Protein AF-K1SB58-F1 (afdb_monomer_lite)

Sequence (139 aa):
MKKYRQAWDILLKTCYKDDGYEENEVGSTLAARPQLMPKRTGPCCISKVYYNTKEFEKAVDLFISVADEFEDSRGYQYDLCDMVRQCFSNRFYDNQKQFSKYFKLLQRKKCERIAKT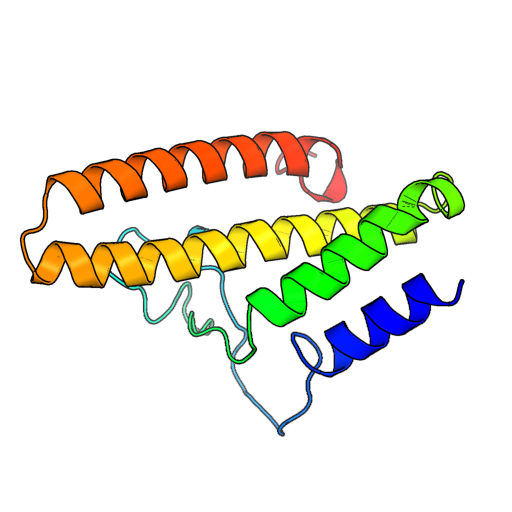QLELLLDMDSFISCRSEMTLAK

Foldseek 3Di:
DVLLVVLVVLCCQFVVPDPDDDQAAADQPVQADDDLADQARDPRHGPDGPGDLVSLVSSLVSLVVCCVVCVVPPVSVVVSLVSVLVNLSSLLNVLSNVLSVCVVVVVVVSNVVSVVVNVVSVVVSVVSQVVDPVSDPPD

Secondary structure (DSSP, 8-state):
-HHHHHHHHHHTTTTT---S--SSEE--GGGSPS-SS-SEEETTEE----S-HHHHHHHHHHHHTTGGGGTT-HHHHHHHHHHHHHHHHHHHHHHHHHHHHHHHTT-HHHHHHHHHHHHHHHHHHHHHHTT-GGG-S--

Structure (mmCIF, N/CA/C/O backbone):
data_AF-K1SB58-F1
#
_entry.id   AF-K1SB58-F1
#
loop_
_atom_site.group_PDB
_atom_site.id
_atom_site.type_symbol
_atom_site.label_atom_id
_atom_site.label_alt_id
_atom_site.label_comp_id
_atom_site.label_asym_id
_atom_site.label_entity_id
_atom_site.label_seq_id
_atom_site.pdbx_PDB_ins_code
_atom_site.Cartn_x
_atom_site.Cartn_y
_atom_site.Cartn_z
_atom_site.occupancy
_atom_site.B_iso_or_equiv
_atom_site.auth_seq_id
_atom_site.auth_comp_id
_atom_site.auth_asym_id
_atom_site.auth_atom_id
_atom_site.pdbx_PDB_model_num
ATOM 1 N N . MET A 1 1 ? -15.714 13.079 14.746 1.00 65.88 1 MET A N 1
ATOM 2 C CA . MET A 1 1 ? -16.912 12.523 14.017 1.00 65.88 1 MET A CA 1
ATOM 3 C C . MET A 1 1 ? -17.075 12.857 12.510 1.00 65.88 1 MET A C 1
ATOM 5 O O . MET A 1 1 ? -17.157 11.916 11.727 1.00 65.88 1 MET A O 1
ATOM 9 N N . LYS A 1 2 ? -17.182 14.121 12.037 1.00 88.56 2 LYS A N 1
ATOM 10 C CA . LYS A 1 2 ? -17.471 14.421 10.598 1.00 88.56 2 LYS A CA 1
ATOM 11 C C . LYS A 1 2 ? -16.410 13.865 9.629 1.00 88.56 2 LYS A C 1
ATOM 13 O O . LYS A 1 2 ? -16.770 13.283 8.612 1.00 88.56 2 LYS A O 1
ATOM 18 N N . LYS A 1 3 ? -15.125 13.993 9.979 1.00 92.75 3 LYS A N 1
ATOM 19 C CA . LYS A 1 3 ? -13.990 13.486 9.185 1.00 92.75 3 LYS A CA 1
ATOM 20 C C . LYS A 1 3 ? -13.967 11.959 9.076 1.00 92.75 3 LYS A C 1
ATOM 22 O O . LYS A 1 3 ? -13.723 11.437 7.998 1.00 92.75 3 LYS A O 1
ATOM 27 N N . TYR A 1 4 ? -14.293 11.262 10.166 1.00 92.31 4 TYR A N 1
ATOM 28 C CA . TYR A 1 4 ? -14.388 9.801 10.188 1.00 92.31 4 TYR A CA 1
ATOM 29 C C . TYR A 1 4 ? -15.400 9.286 9.153 1.00 92.31 4 TYR A C 1
ATOM 31 O O . TYR A 1 4 ? -15.072 8.439 8.330 1.00 92.31 4 TYR A O 1
ATOM 39 N N . ARG A 1 5 ? -16.608 9.871 9.115 1.00 95.12 5 ARG A N 1
ATOM 40 C CA . ARG A 1 5 ? -17.615 9.530 8.092 1.00 95.12 5 ARG A CA 1
ATOM 41 C C . ARG A 1 5 ? -17.143 9.858 6.676 1.00 95.12 5 ARG A C 1
ATOM 43 O O . ARG A 1 5 ? -17.308 9.037 5.786 1.00 95.12 5 ARG A O 1
ATOM 50 N N . GLN A 1 6 ? -16.500 11.011 6.483 1.00 96.88 6 GLN A N 1
ATOM 51 C CA . GLN A 1 6 ? -15.942 11.389 5.180 1.00 96.88 6 GLN A CA 1
ATOM 52 C C . GLN A 1 6 ? -14.880 10.400 4.684 1.00 96.88 6 GLN A C 1
ATOM 54 O O . GLN A 1 6 ? -14.820 10.129 3.488 1.00 96.88 6 GLN A O 1
ATOM 59 N N . ALA A 1 7 ? -14.054 9.854 5.578 1.00 96.88 7 ALA A N 1
ATOM 60 C CA . ALA A 1 7 ? -13.090 8.827 5.210 1.00 96.88 7 ALA A CA 1
ATOM 61 C C . ALA A 1 7 ? -13.796 7.560 4.710 1.00 96.88 7 ALA A C 1
ATOM 63 O O . ALA A 1 7 ? -13.475 7.069 3.630 1.00 96.88 7 ALA A O 1
ATOM 64 N N . TRP A 1 8 ? -14.818 7.090 5.431 1.00 96.25 8 TRP A N 1
ATOM 65 C CA . TRP A 1 8 ? -15.643 5.958 5.001 1.00 96.25 8 TRP A CA 1
ATOM 66 C C . TRP A 1 8 ? -16.359 6.208 3.669 1.00 96.25 8 TRP A C 1
ATOM 68 O O . TRP A 1 8 ? -16.372 5.322 2.817 1.00 96.25 8 TRP A O 1
ATOM 78 N N . ASP A 1 9 ? -16.863 7.421 3.428 1.00 97.00 9 ASP A N 1
ATOM 79 C CA . ASP A 1 9 ? -17.464 7.792 2.139 1.00 97.00 9 ASP A CA 1
ATOM 80 C C . ASP A 1 9 ? -16.466 7.672 0.974 1.00 97.00 9 ASP A C 1
ATOM 82 O O . ASP A 1 9 ? -16.851 7.355 -0.154 1.00 97.00 9 ASP A O 1
ATOM 86 N N . ILE A 1 10 ? -15.178 7.934 1.222 1.00 97.69 10 ILE A N 1
ATOM 87 C CA . ILE A 1 10 ? -14.114 7.748 0.229 1.00 97.69 10 ILE A CA 1
ATOM 88 C C . ILE A 1 10 ? -13.782 6.260 0.058 1.00 97.69 10 ILE A C 1
ATOM 90 O O . ILE A 1 10 ? -13.598 5.805 -1.074 1.00 97.69 10 ILE A O 1
ATOM 94 N N . LEU A 1 11 ? -13.746 5.478 1.141 1.00 96.69 11 LEU A N 1
ATOM 95 C CA . LEU A 1 11 ? -13.529 4.027 1.070 1.00 96.69 11 LEU A CA 1
ATOM 96 C C . LEU A 1 11 ? -14.611 3.334 0.230 1.00 96.69 11 LEU A C 1
ATOM 98 O O . LEU A 1 11 ? -14.284 2.552 -0.663 1.00 96.69 11 LEU A O 1
ATOM 102 N N . LEU A 1 12 ? -15.877 3.720 0.420 1.00 96.06 12 LEU A N 1
ATOM 103 C CA . LEU A 1 12 ? -17.026 3.251 -0.369 1.00 96.06 12 LEU A CA 1
ATOM 104 C C . LEU A 1 12 ? -16.936 3.601 -1.861 1.00 96.06 12 LEU A C 1
ATOM 106 O O . LEU A 1 12 ? -17.558 2.951 -2.692 1.00 96.06 12 LEU A O 1
ATOM 110 N N . LYS A 1 13 ? -16.153 4.618 -2.229 1.00 95.44 13 LYS A N 1
ATOM 111 C CA . LYS A 1 13 ? -15.892 4.988 -3.631 1.00 95.44 13 LYS A CA 1
ATOM 112 C C . LYS A 1 13 ? -14.600 4.383 -4.180 1.00 95.44 13 LYS A C 1
ATOM 114 O O . LYS A 1 13 ? -14.322 4.532 -5.371 1.00 95.44 13 LYS A O 1
ATOM 119 N N . THR A 1 14 ? -13.793 3.748 -3.330 1.00 96.19 14 THR A N 1
ATOM 120 C CA . THR A 1 14 ? -12.474 3.208 -3.673 1.00 96.19 14 THR A CA 1
ATOM 121 C C . THR A 1 14 ? -12.418 1.696 -3.463 1.00 96.19 14 THR A C 1
ATOM 123 O O . THR A 1 14 ? -12.907 0.968 -4.318 1.00 96.19 14 THR A O 1
ATOM 126 N N . CYS A 1 15 ? -11.824 1.209 -2.372 1.00 93.88 15 CYS A N 1
ATOM 127 C CA . CYS A 1 15 ? -11.618 -0.223 -2.126 1.00 93.88 15 CYS A CA 1
ATOM 128 C C . CYS A 1 15 ? -12.902 -0.996 -1.793 1.00 93.88 15 CYS A C 1
ATOM 130 O O . CYS A 1 15 ? -12.898 -2.218 -1.854 1.00 93.88 15 CYS A O 1
ATOM 132 N N . TYR A 1 16 ? -13.984 -0.299 -1.441 1.00 94.25 16 TYR A N 1
ATOM 133 C CA . TYR A 1 16 ? -15.312 -0.886 -1.244 1.00 94.25 16 TYR A CA 1
ATOM 134 C C . TYR A 1 16 ? -16.306 -0.453 -2.324 1.00 94.25 16 TYR A C 1
ATOM 136 O O . TYR A 1 16 ? -17.516 -0.538 -2.124 1.00 94.25 16 TYR A O 1
ATOM 144 N N . LYS A 1 17 ? -15.810 0.049 -3.461 1.00 92.50 17 LYS A N 1
ATOM 145 C CA . LYS A 1 17 ? -16.668 0.404 -4.589 1.00 92.50 17 LYS A CA 1
ATOM 146 C C . LYS A 1 17 ? -17.298 -0.862 -5.166 1.00 92.50 17 LYS A C 1
ATOM 148 O O . LYS A 1 17 ? -16.577 -1.795 -5.497 1.00 92.50 17 LYS A O 1
ATOM 153 N N . ASP A 1 18 ? -18.610 -0.836 -5.347 1.00 87.00 18 ASP A N 1
ATOM 154 C CA . ASP A 1 18 ? -19.360 -1.874 -6.050 1.00 87.00 18 ASP A CA 1
ATOM 155 C C . ASP A 1 18 ? -19.582 -1.452 -7.513 1.00 87.00 18 ASP A C 1
ATOM 157 O O . ASP A 1 18 ? -20.247 -0.450 -7.791 1.00 87.00 18 ASP A O 1
ATOM 161 N N . ASP A 1 19 ? -18.965 -2.171 -8.450 1.00 83.56 19 ASP A N 1
ATOM 162 C CA . ASP A 1 19 ? -19.213 -2.082 -9.895 1.00 83.56 19 ASP A CA 1
ATOM 163 C C . ASP A 1 19 ? -19.697 -3.407 -10.503 1.00 83.56 19 ASP A C 1
ATOM 165 O O . ASP A 1 19 ? -19.657 -3.585 -11.724 1.00 83.56 19 ASP A O 1
ATOM 169 N N . GLY A 1 20 ? -20.229 -4.299 -9.664 1.00 83.62 20 GLY A N 1
ATOM 170 C CA . GLY A 1 20 ? -20.708 -5.617 -10.050 1.00 83.62 20 GLY A CA 1
ATOM 171 C C . GLY A 1 20 ? -19.845 -6.749 -9.501 1.00 83.62 20 GLY A C 1
ATOM 172 O O . GLY A 1 20 ? -19.005 -6.579 -8.622 1.00 83.62 20 GLY A O 1
ATOM 173 N N . TYR A 1 21 ? -20.099 -7.953 -10.009 1.00 76.44 21 TYR A N 1
ATOM 174 C CA . TYR A 1 21 ? -19.398 -9.148 -9.560 1.00 76.44 21 TYR A CA 1
ATOM 175 C C . TYR A 1 21 ? -18.022 -9.272 -10.221 1.00 76.44 21 TYR A C 1
ATOM 177 O O . TYR A 1 21 ? -17.921 -9.339 -11.446 1.00 76.44 21 TYR A O 1
ATOM 185 N N . GLU A 1 22 ? -16.986 -9.400 -9.396 1.00 76.62 22 GLU A N 1
ATOM 186 C CA . GLU A 1 22 ? -15.627 -9.748 -9.804 1.00 76.62 22 GLU A CA 1
ATOM 187 C C . GLU A 1 22 ? -15.208 -11.032 -9.076 1.00 76.62 22 GLU A C 1
ATOM 189 O O . GLU A 1 22 ? -15.230 -11.112 -7.850 1.00 76.62 22 GLU A O 1
ATOM 194 N N . GLU A 1 23 ? -14.835 -12.061 -9.839 1.00 72.19 23 GLU A N 1
ATOM 195 C CA . GLU A 1 23 ? -14.530 -13.400 -9.309 1.00 72.19 23 GLU A CA 1
ATOM 196 C C . GLU A 1 23 ? -13.192 -13.455 -8.546 1.00 72.19 23 GLU A C 1
ATOM 198 O O . GLU A 1 23 ? -12.959 -14.362 -7.749 1.00 72.19 23 GLU A O 1
ATOM 203 N N . ASN A 1 24 ? -12.288 -12.501 -8.795 1.00 76.69 24 ASN A N 1
ATOM 204 C CA . ASN A 1 24 ? -10.914 -12.540 -8.297 1.00 76.69 24 ASN A CA 1
ATOM 205 C C . ASN A 1 24 ? -10.624 -11.406 -7.313 1.00 76.69 24 ASN A C 1
ATOM 207 O O . ASN A 1 24 ? -10.918 -10.240 -7.577 1.00 76.69 24 ASN A O 1
ATOM 211 N N . GLU A 1 25 ? -9.917 -11.734 -6.235 1.00 81.31 25 GLU A N 1
ATOM 212 C CA . GLU A 1 25 ? -9.384 -10.740 -5.307 1.00 81.31 25 GLU A CA 1
ATOM 213 C C . GLU A 1 25 ? -8.238 -9.933 -5.932 1.00 81.31 25 GLU A C 1
ATOM 215 O O . GLU A 1 25 ? -7.483 -10.417 -6.792 1.00 81.31 25 GLU A O 1
ATOM 220 N N . VAL A 1 26 ? -8.055 -8.700 -5.448 1.00 89.31 26 VAL A N 1
ATOM 221 C CA . VAL A 1 26 ? -6.897 -7.883 -5.815 1.00 89.31 26 VAL A CA 1
ATOM 222 C C . VAL A 1 26 ? -5.732 -8.176 -4.885 1.00 89.31 26 VAL A C 1
ATOM 224 O O . VAL A 1 26 ? -5.705 -7.760 -3.730 1.00 89.31 26 VAL A O 1
ATOM 227 N N . GLY A 1 27 ? -4.727 -8.862 -5.415 1.00 89.62 27 GLY A N 1
ATOM 228 C CA . GLY A 1 27 ? -3.506 -9.166 -4.689 1.00 89.62 27 GLY A CA 1
ATOM 229 C C . GLY A 1 27 ? -2.481 -8.033 -4.730 1.00 89.62 27 GLY A C 1
ATOM 230 O O . GLY A 1 27 ? -2.331 -7.326 -5.730 1.00 89.62 27 GLY A O 1
ATOM 231 N N . SER A 1 28 ? -1.700 -7.900 -3.655 1.00 93.75 28 SER A N 1
ATOM 232 C CA . SER A 1 28 ? -0.608 -6.926 -3.589 1.00 93.75 28 SER A CA 1
ATOM 233 C C . SER A 1 28 ? 0.594 -7.359 -4.424 1.00 93.75 28 SER A C 1
ATOM 235 O O . SER A 1 28 ? 1.142 -8.447 -4.239 1.00 93.75 28 SER A O 1
ATOM 237 N N . THR A 1 29 ? 1.081 -6.478 -5.299 1.00 94.75 29 THR A N 1
ATOM 238 C CA . THR A 1 29 ? 2.305 -6.733 -6.076 1.00 94.75 29 THR A CA 1
ATOM 239 C C . THR A 1 29 ? 3.551 -6.887 -5.218 1.00 94.75 29 THR A C 1
ATOM 241 O O . THR A 1 29 ? 4.525 -7.465 -5.687 1.00 94.75 29 THR A O 1
ATOM 244 N N . LEU A 1 30 ? 3.501 -6.402 -3.976 1.00 93.56 30 LEU A N 1
ATOM 245 C CA . LEU A 1 30 ? 4.533 -6.607 -2.966 1.00 93.56 30 LEU A CA 1
ATOM 246 C C . LEU A 1 30 ? 4.720 -8.097 -2.643 1.00 93.56 30 LEU A C 1
ATOM 248 O O . LEU A 1 30 ? 5.845 -8.547 -2.470 1.00 93.56 30 LEU A O 1
ATOM 252 N N . ALA A 1 31 ? 3.631 -8.872 -2.625 1.00 92.88 31 ALA A N 1
ATOM 253 C CA . ALA A 1 31 ? 3.640 -10.308 -2.336 1.00 92.88 31 ALA A CA 1
ATOM 254 C C . ALA A 1 31 ? 3.850 -11.187 -3.587 1.00 92.88 31 ALA A C 1
ATOM 256 O O . ALA A 1 31 ? 3.817 -12.415 -3.507 1.00 92.88 31 ALA A O 1
ATOM 257 N N . ALA A 1 32 ? 4.032 -10.585 -4.765 1.00 93.88 32 ALA A N 1
ATOM 258 C CA . ALA A 1 32 ? 4.261 -11.328 -5.998 1.00 93.88 32 ALA A CA 1
ATOM 259 C C . ALA A 1 32 ? 5.727 -11.761 -6.130 1.00 93.88 32 ALA A C 1
ATOM 261 O O . ALA A 1 32 ? 6.639 -11.100 -5.635 1.00 93.88 32 ALA A O 1
ATOM 262 N N . ARG A 1 33 ? 5.986 -12.817 -6.915 1.00 92.62 33 ARG A N 1
ATOM 263 C CA . ARG A 1 33 ? 7.358 -13.090 -7.371 1.00 92.62 33 ARG A CA 1
ATOM 264 C C . ARG A 1 33 ? 7.903 -11.875 -8.146 1.00 92.62 33 ARG A C 1
ATOM 266 O O . ARG A 1 33 ? 7.182 -11.386 -9.030 1.00 92.62 33 ARG A O 1
ATOM 273 N N . PRO A 1 34 ? 9.147 -11.423 -7.876 1.00 92.12 34 PRO A N 1
ATOM 274 C CA . PRO A 1 34 ? 9.722 -10.247 -8.520 1.00 92.12 34 PRO A CA 1
ATOM 275 C C . PRO A 1 34 ? 9.694 -10.330 -10.047 1.00 92.12 34 PRO A C 1
ATOM 277 O O . PRO A 1 34 ? 10.184 -11.282 -10.651 1.00 92.12 34 PRO A O 1
ATOM 280 N N . GLN A 1 35 ? 9.108 -9.314 -10.671 1.00 93.19 35 GLN A N 1
ATOM 281 C CA . GLN A 1 35 ? 9.001 -9.155 -12.120 1.00 93.19 35 GLN A CA 1
ATOM 282 C C . GLN A 1 35 ? 8.676 -7.693 -12.441 1.00 93.19 35 GLN A C 1
ATOM 284 O O . GLN A 1 35 ? 8.161 -6.979 -11.584 1.00 93.19 35 GLN A O 1
ATOM 289 N N . LEU A 1 36 ? 8.928 -7.233 -13.673 1.00 93.19 36 LEU A N 1
ATOM 290 C CA . LEU A 1 36 ? 8.743 -5.816 -14.029 1.00 93.19 36 LEU A CA 1
ATOM 291 C C . LEU A 1 36 ? 7.337 -5.294 -13.717 1.00 93.19 36 LEU A C 1
ATOM 293 O O . LEU A 1 36 ? 7.217 -4.188 -13.207 1.00 93.19 36 LEU A O 1
ATOM 297 N N . MET A 1 37 ? 6.292 -6.064 -14.018 1.00 95.12 37 MET A N 1
ATOM 298 C CA . MET A 1 37 ? 4.928 -5.760 -13.591 1.00 95.12 37 MET A CA 1
ATOM 299 C C . MET A 1 37 ? 4.116 -7.061 -13.499 1.00 95.12 37 MET A C 1
ATOM 301 O O . MET A 1 37 ? 3.732 -7.596 -14.542 1.00 95.12 37 MET A O 1
ATOM 305 N N . PRO A 1 38 ? 3.865 -7.599 -12.293 1.00 93.00 38 PRO A N 1
ATOM 306 C CA . PRO A 1 38 ? 3.068 -8.811 -12.133 1.00 93.00 38 PRO A CA 1
ATOM 307 C C . PRO A 1 38 ? 1.643 -8.583 -12.616 1.00 93.00 38 PRO A C 1
ATOM 309 O O . PRO A 1 38 ? 1.056 -7.547 -12.316 1.00 93.00 38 PRO A O 1
ATOM 312 N N . LYS A 1 39 ? 1.081 -9.554 -13.344 1.00 91.81 39 LYS A N 1
ATOM 313 C CA . LYS A 1 39 ? -0.358 -9.602 -13.677 1.00 91.81 39 LYS A CA 1
ATOM 314 C C . LYS A 1 39 ? -1.184 -10.306 -12.599 1.00 91.81 39 LYS A C 1
ATOM 316 O O . LYS A 1 39 ? -2.370 -10.031 -12.450 1.00 91.81 39 LYS A O 1
ATOM 321 N N . ARG A 1 40 ? -0.552 -11.238 -11.886 1.00 91.44 40 ARG A N 1
ATOM 322 C CA . ARG A 1 40 ? -1.139 -12.023 -10.803 1.00 91.44 40 ARG A CA 1
ATOM 323 C C . ARG A 1 40 ? -0.142 -12.149 -9.663 1.00 91.44 40 ARG A C 1
ATOM 325 O O . ARG A 1 40 ? 1.067 -12.148 -9.906 1.00 91.44 40 ARG A O 1
ATOM 332 N N . THR A 1 41 ? -0.656 -12.264 -8.448 1.00 90.75 41 THR A N 1
ATOM 333 C CA . THR A 1 41 ? 0.142 -12.461 -7.224 1.00 90.75 41 THR A CA 1
ATOM 334 C C . THR A 1 41 ? -0.030 -13.874 -6.657 1.00 90.75 41 THR A C 1
ATOM 336 O O . THR A 1 41 ? 0.819 -14.342 -5.911 1.00 90.75 41 THR A O 1
ATOM 339 N N . GLY A 1 42 ? -1.084 -14.574 -7.084 1.00 87.31 42 GLY A N 1
ATOM 340 C CA . GLY A 1 42 ? -1.394 -15.973 -6.796 1.00 87.31 42 GLY A CA 1
ATOM 341 C C . GLY A 1 42 ? -2.318 -16.548 -7.882 1.00 87.31 42 GLY A C 1
ATOM 342 O O . GLY A 1 42 ? -2.641 -15.831 -8.836 1.00 87.31 42 GLY A O 1
ATOM 343 N N . PRO A 1 43 ? -2.752 -17.818 -7.777 1.00 84.50 43 PRO A N 1
ATOM 344 C CA . PRO A 1 43 ? -3.584 -18.467 -8.796 1.00 84.50 43 PRO A CA 1
ATOM 345 C C . PRO A 1 43 ? -4.856 -17.680 -9.154 1.00 84.50 43 PRO A C 1
ATOM 347 O O . PRO A 1 43 ? -5.135 -17.503 -10.342 1.00 84.50 43 PRO A O 1
ATOM 350 N N . CYS A 1 44 ? -5.540 -17.128 -8.146 1.00 83.75 44 CYS A N 1
ATOM 351 C CA . CYS A 1 44 ? -6.823 -16.422 -8.275 1.00 83.75 44 CYS A CA 1
ATOM 352 C C . CYS A 1 44 ? -6.750 -14.934 -7.873 1.00 83.75 44 CYS A C 1
ATOM 354 O O . CYS A 1 44 ? -7.771 -14.318 -7.595 1.00 83.75 44 CYS A O 1
ATOM 356 N N . CYS A 1 45 ? -5.547 -14.346 -7.804 1.00 88.31 45 CYS A N 1
ATOM 357 C CA . CYS A 1 45 ? -5.367 -12.966 -7.336 1.00 88.31 45 CYS A CA 1
ATOM 358 C C . CYS A 1 45 ? -4.816 -12.086 -8.460 1.00 88.31 45 CYS A C 1
ATOM 360 O O . CYS A 1 45 ? -3.658 -12.243 -8.874 1.00 88.31 45 CYS A O 1
ATOM 362 N N . ILE A 1 46 ? -5.631 -11.155 -8.952 1.00 92.69 46 ILE A N 1
ATOM 363 C CA . ILE A 1 46 ? -5.243 -10.187 -9.984 1.00 92.69 46 ILE A CA 1
ATOM 364 C C . ILE A 1 46 ? -4.500 -9.032 -9.307 1.00 92.69 46 ILE A C 1
ATOM 366 O O . ILE A 1 46 ? -4.874 -8.581 -8.238 1.00 92.69 46 ILE A O 1
ATOM 370 N N . SER A 1 47 ? -3.428 -8.524 -9.907 1.00 93.00 47 SER A N 1
ATOM 371 C CA . SER A 1 47 ? -2.626 -7.445 -9.298 1.00 93.00 47 SER A CA 1
ATOM 372 C C . SER A 1 47 ? -3.116 -6.027 -9.611 1.00 93.00 47 SER A C 1
ATOM 374 O O . SER A 1 47 ? -2.581 -5.042 -9.100 1.00 93.00 47 SER A O 1
ATOM 376 N N . LYS A 1 48 ? -4.061 -5.891 -10.542 1.00 93.44 48 LYS A N 1
ATOM 377 C CA . LYS A 1 48 ? -4.506 -4.600 -11.062 1.00 93.44 48 LYS A CA 1
ATOM 378 C C . LYS A 1 48 ? -5.438 -3.924 -10.057 1.00 93.44 48 LYS A C 1
ATOM 380 O O . LYS A 1 48 ? -6.611 -4.262 -9.982 1.00 93.44 48 LYS A O 1
ATOM 385 N N . VAL A 1 49 ? -4.932 -2.902 -9.369 1.00 94.12 49 VAL A N 1
ATOM 386 C CA . VAL A 1 49 ? -5.760 -1.997 -8.554 1.00 94.12 49 VAL A CA 1
ATOM 387 C C . VAL A 1 49 ? -6.801 -1.292 -9.438 1.00 94.12 49 VAL A C 1
ATOM 389 O O . VAL A 1 49 ? -6.431 -0.718 -10.471 1.00 94.12 49 VAL A O 1
ATOM 392 N N . TYR A 1 50 ? -8.078 -1.351 -9.040 1.00 93.19 50 TYR A N 1
ATOM 393 C CA . TYR A 1 50 ? -9.243 -0.863 -9.802 1.00 93.19 50 TYR A CA 1
ATOM 394 C C . TYR A 1 50 ? -9.782 0.505 -9.347 1.00 93.19 50 TYR A C 1
ATOM 396 O O . TYR A 1 50 ? -10.687 1.054 -9.972 1.00 93.19 50 TYR A O 1
ATOM 404 N N . TYR A 1 51 ? -9.221 1.080 -8.285 1.00 95.06 51 TYR A N 1
ATOM 405 C CA . TYR A 1 51 ? -9.581 2.401 -7.769 1.00 95.06 51 TYR A CA 1
ATOM 406 C C . TYR A 1 51 ? -8.404 3.382 -7.861 1.00 95.06 51 TYR A C 1
ATOM 408 O O . TYR A 1 51 ? -7.257 3.010 -8.121 1.00 95.06 51 TYR A O 1
ATOM 416 N N . ASN A 1 52 ? -8.684 4.666 -7.638 1.00 95.75 52 ASN A N 1
ATOM 417 C CA . ASN A 1 52 ? -7.654 5.697 -7.570 1.00 95.75 52 ASN A CA 1
ATOM 418 C C . ASN A 1 52 ? -6.907 5.617 -6.226 1.00 95.75 52 ASN A C 1
ATOM 420 O O . ASN A 1 52 ? -7.466 5.944 -5.179 1.00 95.75 52 ASN A O 1
ATOM 424 N N . THR A 1 53 ? -5.633 5.216 -6.259 1.00 96.62 53 THR A N 1
ATOM 425 C CA . THR A 1 53 ? -4.775 5.065 -5.069 1.00 96.62 53 THR A CA 1
ATOM 426 C C . THR A 1 53 ? -4.592 6.373 -4.301 1.00 96.62 53 THR A C 1
ATOM 428 O O . THR A 1 53 ? -4.524 6.354 -3.076 1.00 96.62 53 THR A O 1
ATOM 431 N N . LYS A 1 54 ? -4.582 7.518 -4.995 1.00 96.69 54 LYS A N 1
ATOM 432 C CA . LYS A 1 54 ? -4.493 8.849 -4.377 1.00 96.69 54 LYS A CA 1
ATOM 433 C C . LYS A 1 54 ? -5.782 9.289 -3.711 1.00 96.69 54 LYS A C 1
ATOM 435 O O . LYS A 1 54 ? -5.730 10.043 -2.749 1.00 96.69 54 LYS A O 1
ATOM 440 N N . GLU A 1 55 ? -6.925 8.823 -4.201 1.00 97.50 55 GLU A N 1
ATOM 441 C CA . GLU A 1 55 ? -8.196 9.060 -3.522 1.00 97.50 55 GLU A CA 1
ATOM 442 C C . GLU A 1 55 ? -8.276 8.221 -2.241 1.00 97.50 55 GLU A C 1
ATOM 444 O O . GLU A 1 55 ? -8.624 8.750 -1.194 1.00 97.50 55 GLU A O 1
ATOM 449 N N . PHE A 1 56 ? -7.836 6.958 -2.291 1.00 98.06 56 PHE A N 1
ATOM 450 C CA . PHE A 1 56 ? -7.726 6.104 -1.104 1.00 98.06 56 PHE A CA 1
ATOM 451 C C . PHE A 1 56 ? -6.797 6.707 -0.033 1.00 98.06 56 PHE A C 1
ATOM 453 O O . PHE A 1 56 ? -7.168 6.749 1.135 1.00 98.06 56 PHE A O 1
ATOM 460 N N . GLU A 1 57 ? -5.628 7.239 -0.418 1.00 97.62 57 GLU A N 1
ATOM 461 C CA . GLU A 1 57 ? -4.702 7.897 0.524 1.00 97.62 57 GLU A CA 1
ATOM 462 C C . GLU A 1 57 ? -5.369 9.044 1.308 1.00 97.62 57 GLU A C 1
ATOM 464 O O . GLU A 1 57 ? -5.128 9.170 2.505 1.00 97.62 57 GLU A O 1
ATOM 469 N N . LYS A 1 58 ? -6.287 9.809 0.696 1.00 97.88 58 LYS A N 1
ATOM 470 C CA . LYS A 1 58 ? -7.041 10.859 1.410 1.00 97.88 58 LYS A CA 1
ATOM 471 C C . LYS A 1 58 ? -7.939 10.295 2.511 1.00 97.88 58 LYS A C 1
ATOM 473 O O . LYS A 1 58 ? -8.124 10.950 3.535 1.00 97.88 58 LYS A O 1
ATOM 478 N N . ALA A 1 59 ? -8.520 9.110 2.308 1.00 97.75 59 ALA A N 1
ATOM 479 C CA . ALA A 1 59 ? -9.301 8.445 3.350 1.00 97.75 59 ALA A CA 1
ATOM 480 C C . ALA A 1 59 ? -8.413 8.083 4.542 1.00 97.75 59 ALA A C 1
ATOM 482 O O . ALA A 1 59 ? -8.808 8.299 5.684 1.00 97.75 59 ALA A O 1
ATOM 483 N N . VAL A 1 60 ? -7.201 7.589 4.271 1.00 97.50 60 VAL A N 1
ATOM 484 C CA . VAL A 1 60 ? -6.220 7.250 5.309 1.00 97.50 60 VAL A CA 1
ATOM 485 C C . VAL A 1 60 ? -5.764 8.491 6.069 1.00 97.50 60 VAL A C 1
ATOM 487 O O . VAL A 1 60 ? -5.757 8.460 7.294 1.00 97.50 60 VAL A O 1
ATOM 490 N N . ASP A 1 61 ? -5.491 9.602 5.382 1.00 97.69 61 ASP A N 1
ATOM 491 C CA . ASP A 1 61 ? -5.144 10.873 6.032 1.00 97.69 61 ASP A CA 1
ATOM 492 C C . ASP A 1 61 ? -6.267 11.363 6.965 1.00 97.69 61 ASP A C 1
ATOM 494 O O . ASP A 1 61 ? -6.014 11.804 8.089 1.00 97.69 61 ASP A O 1
ATOM 498 N N . LEU A 1 62 ? -7.528 11.258 6.527 1.00 97.50 62 LEU A N 1
ATOM 499 C CA . LEU A 1 62 ? -8.686 11.607 7.354 1.00 97.50 62 LEU A CA 1
ATOM 500 C C . LEU A 1 62 ? -8.838 10.674 8.559 1.00 97.50 62 LEU A C 1
ATOM 502 O O . LEU A 1 62 ? -9.137 11.176 9.644 1.00 97.50 62 LEU A O 1
ATOM 506 N N . PHE A 1 63 ? -8.613 9.368 8.379 1.00 96.06 63 PHE A N 1
ATOM 507 C CA . PHE A 1 63 ? -8.580 8.390 9.469 1.00 96.06 63 PHE A CA 1
ATOM 508 C C . PHE A 1 63 ? -7.486 8.774 10.473 1.00 96.06 63 PHE A C 1
ATOM 510 O O . PHE A 1 63 ? -7.793 9.098 11.610 1.00 96.06 63 PHE A O 1
ATOM 517 N N . ILE A 1 64 ? -6.227 8.908 10.054 1.00 96.38 64 ILE A N 1
ATOM 518 C CA . ILE A 1 64 ? -5.122 9.320 10.940 1.00 96.38 64 ILE A CA 1
ATOM 519 C C . ILE A 1 64 ? -5.462 10.611 11.703 1.00 96.38 64 ILE A C 1
ATOM 521 O O . ILE A 1 64 ? -5.223 10.693 12.904 1.00 96.38 64 ILE A O 1
ATOM 525 N N . SER A 1 65 ? -6.087 11.595 11.046 1.00 96.94 65 SER A N 1
ATOM 526 C CA . SER A 1 65 ? -6.405 12.892 11.663 1.00 96.94 65 SER A CA 1
ATOM 527 C C . SER A 1 65 ? -7.401 12.849 12.828 1.00 96.94 65 SER A C 1
ATOM 529 O O . SER A 1 65 ? -7.576 13.867 13.497 1.00 96.94 65 SER A O 1
ATOM 531 N N . VAL A 1 66 ? -8.095 11.725 13.027 1.00 96.38 66 VAL A N 1
ATOM 532 C CA . VAL A 1 66 ? -9.013 11.506 14.153 1.00 96.38 66 VAL A CA 1
ATOM 533 C C . VAL A 1 66 ? -8.546 10.372 15.064 1.00 96.38 66 VAL A C 1
ATOM 535 O O . VAL A 1 66 ? -9.311 9.953 15.923 1.00 96.38 66 VAL A O 1
ATOM 538 N N . ALA A 1 67 ? -7.321 9.862 14.895 1.00 95.00 67 ALA A N 1
ATOM 539 C CA . ALA A 1 67 ? -6.838 8.700 15.639 1.00 95.00 67 ALA A CA 1
ATOM 540 C C . ALA A 1 67 ? -6.870 8.896 17.162 1.00 95.00 67 ALA A C 1
ATOM 542 O O . ALA A 1 67 ? -7.278 7.976 17.866 1.00 95.00 67 ALA A O 1
ATOM 543 N N . ASP A 1 68 ? -6.555 10.100 17.641 1.00 95.56 68 ASP A N 1
ATOM 544 C CA . ASP A 1 68 ? -6.594 10.444 19.068 1.00 95.56 68 ASP A CA 1
ATOM 545 C C . ASP A 1 68 ? -8.015 10.327 19.662 1.00 95.56 68 ASP A C 1
ATOM 547 O O . ASP A 1 68 ? -8.171 9.974 20.824 1.00 95.56 68 ASP A O 1
ATOM 551 N N . GLU A 1 69 ? -9.079 10.549 18.869 1.00 95.75 69 GLU A N 1
ATOM 552 C CA . GLU A 1 69 ? -10.478 10.369 19.320 1.00 95.75 69 GLU A CA 1
ATOM 553 C C . GLU A 1 69 ? -10.821 8.885 19.584 1.00 95.75 69 GLU A C 1
ATOM 555 O O . GLU A 1 69 ? -11.837 8.589 20.214 1.00 95.75 69 GLU A O 1
ATOM 560 N N . PHE A 1 70 ? -10.015 7.952 19.068 1.00 94.75 70 PHE A N 1
ATOM 561 C CA . PHE A 1 70 ? -10.286 6.513 19.065 1.00 94.75 70 PHE A CA 1
ATOM 562 C C . PHE A 1 70 ? -9.109 5.687 19.599 1.00 94.75 70 PHE A C 1
ATOM 564 O O . PHE A 1 70 ? -9.006 4.498 19.283 1.00 94.75 70 PHE A O 1
ATOM 571 N N . GLU A 1 71 ? -8.236 6.287 20.412 1.00 92.75 71 GLU A N 1
ATOM 572 C CA . GLU A 1 71 ? -7.038 5.618 20.929 1.00 92.75 71 GLU A CA 1
ATOM 573 C C . GLU A 1 71 ? -7.365 4.330 21.699 1.00 92.75 71 GLU A C 1
ATOM 575 O O . GLU A 1 71 ? -6.674 3.332 21.526 1.00 92.75 71 GLU A O 1
ATOM 580 N N . ASP A 1 72 ? -8.479 4.286 22.433 1.00 95.00 72 ASP A N 1
ATOM 581 C CA . ASP A 1 72 ? -8.905 3.102 23.192 1.00 95.00 72 ASP A CA 1
ATOM 582 C C . ASP A 1 72 ? -9.693 2.075 22.356 1.00 95.00 72 ASP A C 1
ATOM 584 O O . ASP A 1 72 ? -10.014 0.973 22.815 1.00 95.00 72 ASP A O 1
ATOM 588 N N . SER A 1 73 ? -10.037 2.403 21.107 1.00 96.12 73 SER A N 1
ATOM 589 C CA . SER A 1 73 ? -10.825 1.522 20.248 1.00 96.12 73 SER A CA 1
ATOM 590 C C . SER A 1 73 ? -9.927 0.540 19.506 1.00 96.12 73 SER A C 1
ATOM 592 O O . SER A 1 73 ? -9.374 0.833 18.444 1.00 96.12 73 SER A O 1
ATOM 594 N N . ARG A 1 74 ? -9.841 -0.691 20.022 1.00 94.25 74 ARG A N 1
ATOM 595 C CA . ARG A 1 74 ? -9.077 -1.773 19.377 1.00 94.25 74 ARG A CA 1
ATOM 596 C C . ARG A 1 74 ? -9.479 -1.992 17.913 1.00 94.25 74 ARG A C 1
ATOM 598 O O . ARG A 1 74 ? -8.605 -2.224 17.083 1.00 94.25 74 ARG A O 1
ATOM 605 N N . GLY A 1 75 ? -10.777 -1.915 17.605 1.00 94.88 75 GLY A N 1
ATOM 606 C CA . GLY A 1 75 ? -11.285 -2.068 16.237 1.00 94.88 75 GLY A CA 1
ATOM 607 C C . GLY A 1 75 ? -10.813 -0.942 15.322 1.00 94.88 75 GLY A C 1
ATOM 608 O O . GLY A 1 75 ? -10.269 -1.200 14.256 1.00 94.88 75 GLY A O 1
ATOM 609 N N . TYR A 1 76 ? -10.907 0.304 15.788 1.00 95.50 76 TYR A N 1
ATOM 610 C CA . TYR A 1 76 ? -10.426 1.455 15.028 1.00 95.50 76 TYR A CA 1
ATOM 611 C C . TYR A 1 76 ? -8.929 1.367 14.729 1.00 95.50 76 TYR A C 1
ATOM 613 O O . TYR A 1 76 ? -8.493 1.588 13.602 1.00 95.50 76 TYR A O 1
ATOM 621 N N . GLN A 1 77 ? -8.127 1.036 15.740 1.00 94.31 77 GLN A N 1
ATOM 622 C CA . GLN A 1 77 ? -6.689 0.922 15.558 1.00 94.31 77 GLN A CA 1
ATOM 623 C C . GLN A 1 77 ? -6.313 -0.236 14.610 1.00 94.31 77 GLN A C 1
ATOM 625 O O . GLN A 1 77 ? -5.267 -0.179 13.959 1.00 94.31 77 GLN A O 1
ATOM 630 N N . TYR A 1 78 ? -7.118 -1.305 14.560 1.00 95.12 78 TYR A N 1
ATOM 631 C CA . TYR A 1 78 ? -6.944 -2.395 13.598 1.00 95.12 78 TYR A CA 1
ATOM 632 C C . TYR A 1 78 ? 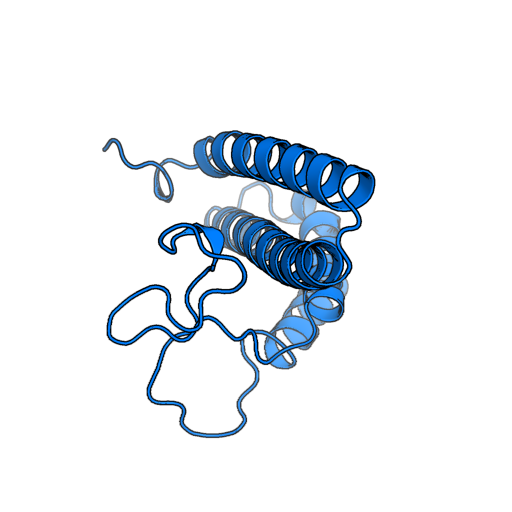-7.223 -1.899 12.176 1.00 95.12 78 TYR A C 1
ATOM 634 O O . TYR A 1 78 ? -6.361 -2.040 11.310 1.00 95.12 78 TYR A O 1
ATOM 642 N N . ASP A 1 79 ? -8.366 -1.242 11.965 1.00 95.56 79 ASP A N 1
ATOM 643 C CA . ASP A 1 79 ? -8.748 -0.679 10.666 1.00 95.56 79 ASP A CA 1
ATOM 644 C C . ASP A 1 79 ? -7.710 0.334 10.173 1.00 95.56 79 ASP A C 1
ATOM 646 O O . ASP A 1 79 ? -7.292 0.296 9.018 1.00 95.56 79 ASP A O 1
ATOM 650 N N . LEU A 1 80 ? -7.221 1.206 11.061 1.00 95.50 80 LEU A N 1
ATOM 651 C CA . LEU A 1 80 ? -6.173 2.168 10.732 1.00 95.50 80 LEU A CA 1
ATOM 652 C C . LEU A 1 80 ? -4.885 1.468 10.272 1.00 95.50 80 LEU A C 1
ATOM 654 O O . LEU A 1 80 ? -4.285 1.871 9.273 1.00 95.50 80 LEU A O 1
ATOM 658 N N . CYS A 1 81 ? -4.466 0.416 10.979 1.00 95.62 81 CYS A N 1
ATOM 659 C CA . CYS A 1 81 ? -3.297 -0.371 10.598 1.00 95.62 81 CYS A CA 1
ATOM 660 C C . CYS A 1 81 ? -3.493 -1.021 9.221 1.00 95.62 81 CYS A C 1
ATOM 662 O O . CYS A 1 81 ? -2.616 -0.920 8.360 1.00 95.62 81 CYS A O 1
ATOM 664 N N . ASP A 1 82 ? -4.661 -1.616 8.975 1.00 95.62 82 ASP A N 1
ATOM 665 C CA . ASP A 1 82 ? -4.979 -2.248 7.696 1.00 95.62 82 ASP A CA 1
ATOM 666 C C . ASP A 1 82 ? -5.009 -1.241 6.535 1.00 95.62 82 ASP A C 1
ATOM 668 O O . ASP A 1 82 ? -4.424 -1.471 5.473 1.00 95.62 82 ASP A O 1
ATOM 672 N N . MET A 1 83 ? -5.592 -0.064 6.761 1.00 96.38 83 MET A N 1
ATOM 673 C CA . MET A 1 83 ? -5.644 1.021 5.782 1.00 96.38 83 MET A CA 1
ATOM 674 C C . MET A 1 83 ? -4.251 1.557 5.431 1.00 96.38 83 MET A C 1
ATOM 676 O O . MET A 1 83 ? -3.937 1.753 4.252 1.00 96.38 83 MET A O 1
ATOM 680 N N . VAL A 1 84 ? -3.378 1.762 6.421 1.00 96.62 84 VAL A N 1
ATOM 681 C CA . VAL A 1 84 ? -1.993 2.205 6.181 1.00 96.62 84 VAL A CA 1
ATOM 682 C C . VAL A 1 84 ? -1.185 1.113 5.468 1.00 96.62 84 VAL A C 1
ATOM 684 O O . VAL A 1 84 ? -0.465 1.406 4.508 1.00 96.62 84 VAL A O 1
ATOM 687 N N . ARG A 1 85 ? -1.369 -0.159 5.841 1.00 96.50 85 ARG A N 1
ATOM 688 C CA . ARG A 1 85 ? -0.781 -1.311 5.139 1.00 96.50 85 ARG A CA 1
ATOM 689 C C . ARG A 1 85 ? -1.217 -1.351 3.670 1.00 96.50 85 ARG A C 1
ATOM 691 O O . ARG A 1 85 ? -0.386 -1.550 2.777 1.00 96.50 85 ARG A O 1
ATOM 698 N N . GLN A 1 86 ? -2.494 -1.095 3.385 1.00 97.00 86 GLN A N 1
ATOM 699 C CA . GLN A 1 86 ? -3.001 -1.000 2.016 1.00 97.00 86 GLN A CA 1
ATOM 700 C C . GLN A 1 86 ? -2.428 0.217 1.264 1.00 97.00 86 GLN A C 1
ATOM 702 O O . GLN A 1 86 ? -2.137 0.113 0.070 1.00 97.00 86 GLN A O 1
ATOM 707 N N . CYS A 1 87 ? -2.179 1.345 1.937 1.00 97.25 87 CYS A N 1
ATOM 708 C CA . CYS A 1 87 ? -1.456 2.485 1.360 1.00 97.25 87 CYS A CA 1
ATOM 709 C C . CYS A 1 87 ? -0.039 2.106 0.910 1.00 97.25 87 CYS A C 1
ATOM 711 O O . CYS A 1 87 ? 0.351 2.438 -0.212 1.00 97.25 87 CYS A O 1
ATOM 713 N N . PHE A 1 88 ? 0.721 1.370 1.727 1.00 97.38 88 PHE A N 1
ATOM 714 C CA . PHE A 1 88 ? 2.044 0.879 1.326 1.00 97.38 88 PHE A CA 1
ATOM 715 C C . PHE A 1 88 ? 1.965 -0.056 0.118 1.00 97.38 88 PHE A C 1
ATOM 717 O O . PHE A 1 88 ? 2.702 0.126 -0.852 1.00 97.38 88 PHE A O 1
ATOM 724 N N . SER 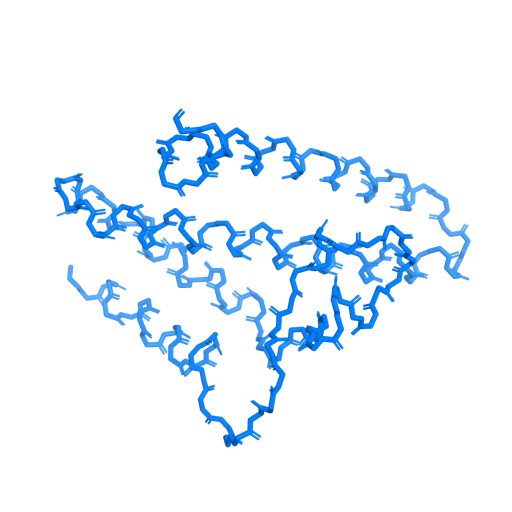A 1 89 ? 1.002 -0.979 0.110 1.00 97.12 89 SER A N 1
ATOM 725 C CA . SER A 1 89 ? 0.725 -1.850 -1.038 1.00 97.12 89 SER A CA 1
ATOM 726 C C . SER A 1 89 ? 0.426 -1.052 -2.324 1.00 97.12 89 SER A C 1
ATOM 728 O O . SER A 1 89 ? 1.025 -1.306 -3.374 1.00 97.12 89 SER A O 1
ATOM 730 N N . ASN A 1 90 ? -0.430 -0.026 -2.241 1.00 97.75 90 ASN A N 1
ATOM 731 C CA . ASN A 1 90 ? -0.773 0.853 -3.365 1.00 97.75 90 ASN A CA 1
ATOM 732 C C . ASN A 1 90 ? 0.454 1.627 -3.888 1.00 97.75 90 ASN A C 1
ATOM 734 O O . ASN A 1 90 ? 0.691 1.683 -5.098 1.00 97.75 90 ASN A O 1
ATOM 738 N N . ARG A 1 91 ? 1.268 2.192 -2.986 1.00 97.62 91 ARG A N 1
ATOM 739 C CA . ARG A 1 91 ? 2.510 2.899 -3.344 1.00 97.62 91 ARG A CA 1
ATOM 740 C C . ARG A 1 91 ? 3.512 1.968 -4.014 1.00 97.62 91 ARG A C 1
ATOM 742 O O . ARG A 1 91 ? 4.131 2.353 -5.007 1.00 97.62 91 ARG A O 1
ATOM 749 N N . PHE A 1 92 ? 3.650 0.739 -3.516 1.00 97.56 92 PHE A N 1
ATOM 750 C CA . PHE A 1 92 ? 4.522 -0.265 -4.119 1.00 97.56 92 PHE A CA 1
ATOM 751 C C . PHE A 1 92 ? 4.089 -0.568 -5.558 1.00 97.56 92 PHE A C 1
ATOM 753 O O . PHE A 1 92 ? 4.927 -0.563 -6.460 1.00 97.56 92 PHE A O 1
ATOM 760 N N . TYR A 1 93 ? 2.786 -0.762 -5.784 1.00 97.19 93 TYR A N 1
ATOM 761 C CA . TYR A 1 93 ? 2.197 -0.989 -7.106 1.00 97.19 93 TYR A CA 1
ATOM 762 C C . TYR A 1 93 ? 2.463 0.166 -8.086 1.00 97.19 93 TYR A C 1
ATOM 764 O O . TYR A 1 93 ? 2.911 -0.065 -9.215 1.00 97.19 93 TYR A O 1
ATOM 772 N N . ASP A 1 94 ? 2.257 1.414 -7.662 1.00 97.19 94 ASP A N 1
ATOM 773 C CA . ASP A 1 94 ? 2.515 2.586 -8.506 1.00 97.19 94 ASP A CA 1
ATOM 774 C C . ASP A 1 94 ? 4.013 2.770 -8.798 1.00 97.19 94 ASP A C 1
ATOM 776 O O . ASP A 1 94 ? 4.400 3.075 -9.934 1.00 97.19 94 ASP A O 1
ATOM 780 N N . ASN A 1 95 ? 4.876 2.506 -7.813 1.00 97.31 95 ASN A N 1
ATOM 781 C CA . ASN A 1 95 ? 6.325 2.476 -8.001 1.00 97.31 95 ASN A CA 1
ATOM 782 C C . ASN A 1 95 ? 6.740 1.373 -8.985 1.00 97.31 95 ASN A C 1
ATOM 784 O O . ASN A 1 95 ? 7.552 1.627 -9.875 1.00 97.31 95 ASN A O 1
ATOM 788 N N . GLN A 1 96 ? 6.133 0.186 -8.910 1.00 97.12 96 GLN A N 1
ATOM 789 C CA . GLN A 1 96 ? 6.425 -0.936 -9.804 1.00 97.12 96 GLN A CA 1
ATOM 790 C C . GLN A 1 96 ? 6.075 -0.604 -11.261 1.00 97.12 96 GLN A C 1
ATOM 792 O O . GLN A 1 96 ? 6.862 -0.864 -12.177 1.00 97.12 96 GLN A O 1
ATOM 797 N N . LYS A 1 97 ? 4.933 0.058 -11.492 1.00 97.06 97 LYS A N 1
ATOM 798 C CA . LYS A 1 97 ? 4.562 0.571 -12.822 1.00 97.06 97 LYS A CA 1
ATOM 799 C C . LYS A 1 97 ? 5.591 1.558 -13.363 1.00 97.06 97 LYS A C 1
ATOM 801 O O . LYS A 1 97 ? 5.983 1.467 -14.530 1.00 97.06 97 LYS A O 1
ATOM 806 N N . GLN A 1 98 ? 6.027 2.504 -12.532 1.00 97.81 98 GLN A N 1
ATOM 807 C CA . GLN A 1 98 ? 7.032 3.492 -12.921 1.00 97.81 98 GLN A CA 1
ATOM 808 C C . GLN A 1 98 ? 8.387 2.839 -13.200 1.00 97.81 98 GLN A C 1
ATOM 810 O O . GLN A 1 98 ? 9.019 3.170 -14.204 1.00 97.81 98 GLN A O 1
ATOM 815 N N . PHE A 1 99 ? 8.798 1.873 -12.377 1.00 98.19 99 PHE A N 1
ATOM 816 C CA . PHE A 1 99 ? 10.004 1.083 -12.597 1.00 98.19 99 PHE A CA 1
ATOM 817 C C . PHE A 1 99 ? 9.941 0.375 -13.951 1.00 98.19 99 PHE A C 1
ATOM 819 O O . PHE A 1 99 ? 10.838 0.546 -14.772 1.00 98.19 99 PHE A O 1
ATOM 826 N N . SER A 1 100 ? 8.846 -0.340 -14.238 1.00 97.81 100 SER A N 1
ATOM 827 C CA . SER A 1 100 ? 8.630 -1.020 -15.523 1.00 97.81 100 SER A CA 1
ATOM 828 C C . SER A 1 100 ? 8.738 -0.061 -16.711 1.00 97.81 100 SER A C 1
ATOM 830 O O . SER A 1 100 ? 9.395 -0.367 -17.709 1.00 97.81 100 SER A O 1
ATOM 832 N N . LYS A 1 101 ? 8.132 1.129 -16.599 1.00 98.25 101 LYS A N 1
ATOM 833 C CA . LYS A 1 101 ? 8.211 2.178 -17.623 1.00 98.25 101 LYS A CA 1
ATOM 834 C C . LYS A 1 101 ? 9.653 2.637 -17.846 1.00 98.25 101 LYS A C 1
ATOM 836 O O . LYS A 1 101 ? 10.110 2.659 -18.985 1.00 98.25 101 LYS A O 1
ATOM 841 N N . TYR A 1 102 ? 10.373 3.005 -16.789 1.00 98.50 102 TYR A N 1
ATOM 842 C CA . TYR A 1 102 ? 11.739 3.518 -16.913 1.00 98.50 102 TYR A CA 1
ATOM 843 C C . TYR A 1 102 ? 12.750 2.452 -17.319 1.00 98.50 102 TYR A C 1
ATOM 845 O O . TYR A 1 102 ? 13.695 2.772 -18.039 1.00 98.50 102 TYR A O 1
ATOM 853 N N . PHE A 1 103 ? 12.514 1.197 -16.943 1.00 98.06 103 PHE A N 1
ATOM 854 C CA . PHE A 1 103 ? 13.310 0.063 -17.389 1.00 98.06 103 PHE A CA 1
ATOM 855 C C . PHE A 1 103 ? 13.236 -0.090 -18.911 1.00 98.06 103 PHE A C 1
ATOM 857 O O . PHE A 1 103 ? 14.269 -0.149 -19.571 1.00 98.06 103 PHE A O 1
ATOM 864 N N . LYS A 1 104 ? 12.026 -0.045 -19.488 1.00 98.00 104 LYS A N 1
ATOM 865 C CA . LYS A 1 104 ? 11.828 -0.099 -20.950 1.00 98.00 104 LYS A CA 1
ATOM 866 C C . LYS A 1 104 ? 12.456 1.087 -21.687 1.00 98.00 104 LYS A C 1
ATOM 868 O O . LYS A 1 104 ? 12.850 0.949 -22.836 1.00 98.00 104 LYS A O 1
ATOM 873 N N . LEU A 1 105 ? 12.554 2.241 -21.027 1.00 98.38 105 LEU A N 1
ATOM 874 C CA . LEU A 1 105 ? 13.208 3.443 -21.554 1.00 98.38 105 LEU A CA 1
ATOM 875 C C . LEU A 1 105 ? 14.721 3.488 -21.268 1.00 98.38 105 LEU A C 1
ATOM 877 O O . LEU A 1 105 ? 15.346 4.514 -21.526 1.00 98.38 105 LEU A O 1
ATOM 881 N N . LEU A 1 106 ? 15.301 2.425 -20.694 1.0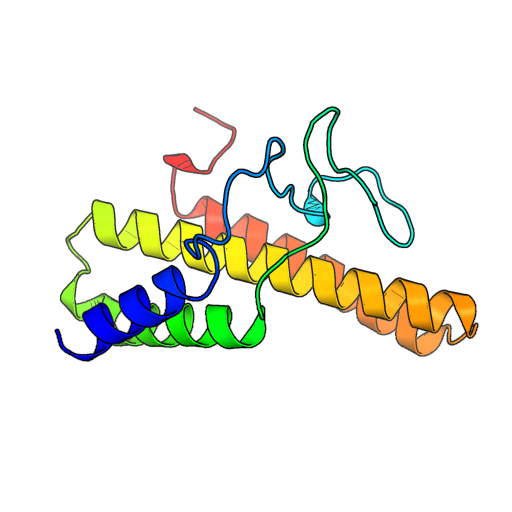0 98.12 106 LEU A N 1
ATOM 882 C CA . LEU A 1 106 ? 16.717 2.326 -20.317 1.00 98.12 106 LEU A CA 1
ATOM 883 C C . LEU A 1 106 ? 17.195 3.454 -19.377 1.00 98.12 106 LEU A C 1
ATOM 885 O O . LEU A 1 106 ? 18.374 3.808 -19.332 1.00 98.12 106 LEU A O 1
ATOM 889 N N . GLN A 1 107 ? 16.292 4.021 -18.570 1.00 98.56 107 GLN A N 1
ATOM 890 C CA . GLN A 1 107 ? 16.589 5.135 -17.662 1.00 98.56 107 GLN A CA 1
ATOM 891 C C . GLN A 1 107 ? 17.129 4.631 -16.317 1.00 98.56 107 GLN A C 1
ATOM 893 O O . GLN A 1 107 ? 16.492 4.796 -15.275 1.00 98.56 107 GLN A O 1
ATOM 898 N N . ARG A 1 108 ? 18.335 4.048 -16.339 1.00 98.19 108 ARG A N 1
ATOM 899 C CA . ARG A 1 108 ? 18.999 3.398 -15.190 1.00 98.19 108 ARG A CA 1
ATOM 900 C C . ARG A 1 108 ? 18.884 4.176 -13.873 1.00 98.19 108 ARG A C 1
ATOM 902 O O . ARG A 1 108 ? 18.381 3.632 -12.898 1.00 98.19 108 ARG A O 1
ATOM 909 N N . LYS A 1 109 ? 19.272 5.459 -13.855 1.00 98.56 109 LYS A N 1
ATOM 910 C CA . LYS A 1 109 ? 19.248 6.293 -12.634 1.00 98.56 109 LYS A CA 1
ATOM 911 C C . LYS A 1 109 ? 17.851 6.414 -12.012 1.00 98.56 109 LYS A C 1
ATOM 913 O O . LYS A 1 109 ? 17.721 6.530 -10.797 1.00 98.56 109 LYS A O 1
ATOM 918 N N . LYS A 1 110 ? 16.792 6.407 -12.831 1.00 98.50 110 LYS A N 1
ATOM 919 C CA . LYS A 1 110 ? 15.411 6.448 -12.328 1.00 98.50 110 LYS A CA 1
ATOM 920 C C . LYS A 1 110 ? 14.985 5.096 -11.765 1.00 98.50 110 LYS A C 1
ATOM 922 O O . LYS A 1 110 ? 14.345 5.070 -10.721 1.00 98.50 110 LYS A O 1
ATOM 927 N N . CYS A 1 111 ? 15.379 4.000 -12.412 1.00 98.44 111 CYS A N 1
ATOM 928 C CA . CYS A 1 111 ? 15.153 2.653 -11.890 1.00 98.44 111 CYS A CA 1
ATOM 929 C C . CYS A 1 111 ? 15.844 2.453 -10.535 1.00 98.44 111 CYS A C 1
ATOM 931 O O . CYS A 1 111 ? 15.199 1.998 -9.600 1.00 98.44 111 CYS A O 1
ATOM 933 N N . GLU A 1 112 ? 17.112 2.854 -10.405 1.00 98.50 112 GLU A N 1
ATOM 934 C CA . GLU A 1 112 ? 17.872 2.765 -9.146 1.00 98.50 112 GLU A CA 1
ATOM 935 C C . GLU A 1 112 ? 17.193 3.547 -8.016 1.00 98.50 112 GLU A C 1
ATOM 937 O O . GLU A 1 112 ? 17.048 3.037 -6.907 1.00 98.50 112 GLU A O 1
ATOM 942 N N . ARG A 1 113 ? 16.704 4.761 -8.309 1.00 98.62 113 ARG A N 1
ATOM 943 C CA . ARG A 1 113 ? 15.956 5.562 -7.335 1.00 98.62 113 ARG A CA 1
ATOM 944 C C . ARG A 1 113 ? 14.683 4.856 -6.873 1.00 98.62 113 ARG A C 1
ATOM 946 O O . ARG A 1 113 ? 14.440 4.792 -5.677 1.00 98.62 113 ARG A O 1
ATOM 953 N N . ILE A 1 114 ? 13.893 4.321 -7.804 1.00 98.31 114 ILE A N 1
ATOM 954 C CA . ILE A 1 114 ? 12.646 3.626 -7.460 1.00 98.31 114 ILE A CA 1
ATOM 955 C C . ILE A 1 114 ? 12.929 2.342 -6.680 1.00 98.31 114 ILE A C 1
ATOM 957 O O . ILE A 1 114 ? 12.228 2.072 -5.713 1.00 98.31 114 ILE A O 1
ATOM 961 N N . ALA A 1 115 ? 13.956 1.578 -7.061 1.00 97.62 115 ALA A N 1
ATOM 962 C CA . ALA A 1 115 ? 14.356 0.378 -6.334 1.00 97.62 115 ALA A CA 1
ATOM 963 C C . ALA A 1 115 ? 14.732 0.707 -4.883 1.00 97.62 115 ALA A C 1
ATOM 965 O O . ALA A 1 115 ? 14.265 0.035 -3.969 1.00 97.62 115 ALA A O 1
ATOM 966 N N . LYS A 1 116 ? 15.499 1.784 -4.663 1.00 98.44 116 LYS A N 1
ATOM 967 C CA . LYS A 1 116 ? 15.818 2.268 -3.314 1.00 98.44 116 LYS A CA 1
ATOM 968 C C . LYS A 1 116 ? 14.551 2.635 -2.532 1.00 98.44 116 LYS A C 1
ATOM 970 O O . LYS A 1 116 ? 14.362 2.130 -1.434 1.00 98.44 116 LYS A O 1
ATOM 975 N N . THR A 1 117 ? 13.659 3.432 -3.123 1.00 98.00 117 THR A N 1
ATOM 976 C CA . THR A 1 117 ? 12.383 3.811 -2.490 1.00 98.00 117 THR A CA 1
ATOM 977 C C . THR A 1 117 ? 11.497 2.602 -2.185 1.00 98.00 117 THR A C 1
ATOM 979 O O . THR A 1 117 ? 10.817 2.591 -1.168 1.00 98.00 117 THR A O 1
ATOM 982 N N . GLN A 1 118 ? 11.477 1.576 -3.040 1.00 96.81 118 GLN A N 1
ATOM 983 C CA . GLN A 1 118 ? 10.726 0.352 -2.756 1.00 96.81 118 GLN A CA 1
ATOM 984 C C . GLN A 1 118 ? 11.329 -0.437 -1.593 1.00 96.81 118 GLN A C 1
ATOM 986 O O . GLN A 1 118 ? 10.567 -0.936 -0.778 1.00 96.81 118 GLN A O 1
ATOM 991 N N . LEU A 1 119 ? 12.657 -0.535 -1.486 1.00 97.38 119 LEU A N 1
ATOM 992 C CA . LEU A 1 119 ? 13.298 -1.188 -0.339 1.00 97.38 119 LEU A CA 1
ATOM 993 C C . LEU A 1 119 ? 12.996 -0.451 0.970 1.00 97.38 119 LEU A C 1
ATOM 995 O O . LEU A 1 119 ? 12.653 -1.095 1.954 1.00 97.38 119 LEU A O 1
ATOM 999 N N . GLU A 1 120 ? 13.061 0.881 0.967 1.00 98.06 120 GLU A N 1
ATOM 1000 C CA . GLU A 1 120 ? 12.665 1.709 2.117 1.00 98.06 120 GLU A CA 1
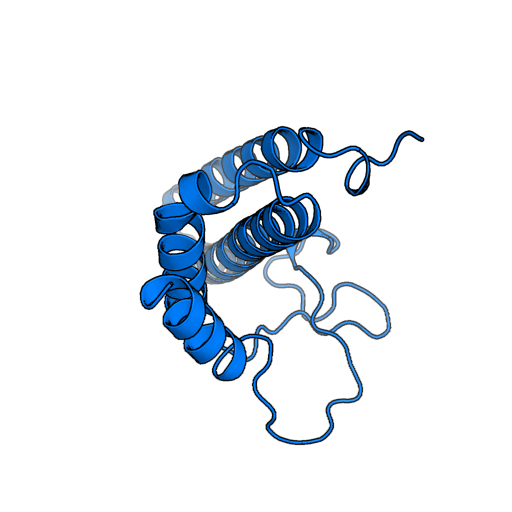ATOM 1001 C C . GLU A 1 120 ? 11.193 1.470 2.485 1.00 98.06 120 GLU A C 1
ATOM 1003 O O . GLU A 1 120 ? 10.887 1.184 3.635 1.00 98.06 120 GLU A O 1
ATOM 1008 N N . LEU A 1 121 ? 10.297 1.448 1.493 1.00 97.50 121 LEU A N 1
ATOM 1009 C CA . LEU A 1 121 ? 8.873 1.168 1.696 1.00 97.50 121 LEU A CA 1
ATOM 1010 C C . LEU A 1 121 ? 8.609 -0.220 2.306 1.00 97.50 121 LEU A C 1
ATOM 1012 O O . LEU A 1 121 ? 7.670 -0.370 3.084 1.00 97.50 121 LEU A O 1
ATOM 1016 N N . LEU A 1 122 ? 9.402 -1.237 1.947 1.00 96.44 122 LEU A N 1
ATOM 1017 C CA . LEU A 1 122 ? 9.296 -2.575 2.539 1.00 96.44 122 LEU A CA 1
ATOM 1018 C C . LEU A 1 122 ? 9.697 -2.568 4.017 1.0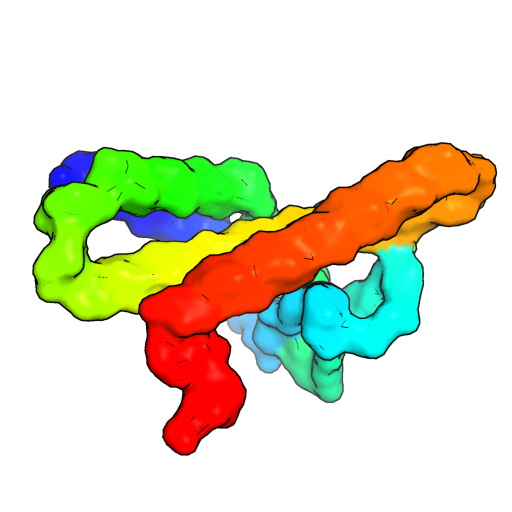0 96.44 122 LEU A C 1
ATOM 1020 O O . LEU A 1 122 ? 9.010 -3.187 4.824 1.00 96.44 122 LEU A O 1
ATOM 1024 N N . LEU A 1 123 ? 10.774 -1.858 4.365 1.00 97.06 123 LEU A N 1
ATOM 1025 C CA . LEU A 1 123 ? 11.232 -1.718 5.750 1.00 97.06 123 LEU A CA 1
ATOM 1026 C C . LEU A 1 123 ? 10.229 -0.925 6.597 1.00 97.06 123 LEU A C 1
ATOM 1028 O O . LEU A 1 123 ? 9.920 -1.328 7.716 1.00 97.06 123 LEU A O 1
ATOM 1032 N N . ASP A 1 124 ? 9.680 0.161 6.046 1.00 96.50 124 ASP A N 1
ATOM 1033 C CA . ASP A 1 124 ? 8.639 0.955 6.703 1.00 96.50 124 ASP A CA 1
ATOM 1034 C C . ASP A 1 124 ? 7.382 0.115 6.953 1.00 96.50 124 ASP A C 1
ATOM 1036 O O . ASP A 1 124 ? 6.803 0.169 8.038 1.00 96.50 124 ASP A O 1
ATOM 1040 N N . MET A 1 125 ? 6.970 -0.690 5.966 1.00 95.06 125 MET A N 1
ATOM 1041 C CA . MET A 1 125 ? 5.818 -1.577 6.104 1.00 95.06 125 MET A CA 1
ATOM 1042 C C . MET A 1 125 ? 6.051 -2.654 7.166 1.00 95.06 125 MET A C 1
ATOM 1044 O O . MET A 1 125 ? 5.165 -2.848 7.992 1.00 95.06 125 MET A O 1
ATOM 1048 N N . ASP A 1 126 ? 7.204 -3.327 7.160 1.00 95.12 126 ASP A N 1
ATOM 1049 C CA . ASP A 1 126 ? 7.559 -4.368 8.136 1.00 95.12 126 ASP A CA 1
ATOM 1050 C C . ASP A 1 126 ? 7.557 -3.821 9.573 1.00 95.12 126 ASP A C 1
ATOM 1052 O O . ASP A 1 126 ? 6.864 -4.344 10.448 1.00 95.12 126 ASP A O 1
ATOM 1056 N N . SER A 1 127 ? 8.231 -2.687 9.780 1.00 95.00 127 SER A N 1
ATOM 1057 C CA . SER A 1 127 ? 8.246 -1.968 11.056 1.00 95.00 127 SER A CA 1
ATOM 1058 C C . SER A 1 127 ? 6.834 -1.585 11.509 1.00 95.00 127 SER A C 1
ATOM 1060 O O . SER A 1 127 ? 6.439 -1.882 12.636 1.00 95.00 127 SER A O 1
ATOM 1062 N N . PHE A 1 128 ? 6.034 -0.993 10.619 1.00 94.00 128 PHE A N 1
ATOM 1063 C CA . PHE A 1 128 ? 4.689 -0.530 10.947 1.00 94.00 128 PHE A CA 1
ATOM 1064 C C . PHE A 1 128 ? 3.730 -1.670 11.316 1.00 94.00 128 PHE A C 1
ATOM 1066 O O . PHE A 1 128 ? 3.023 -1.578 12.320 1.00 94.00 128 PHE A O 1
ATOM 1073 N N . ILE A 1 129 ? 3.685 -2.752 10.530 1.00 93.50 129 ILE A N 1
ATOM 1074 C CA . ILE A 1 129 ? 2.754 -3.857 10.808 1.00 93.50 129 ILE A CA 1
ATOM 1075 C C . ILE A 1 129 ? 3.158 -4.644 12.060 1.00 93.50 129 ILE A C 1
ATOM 1077 O O . ILE A 1 129 ? 2.288 -5.192 12.733 1.00 93.50 129 ILE A O 1
ATOM 1081 N N . SER A 1 130 ? 4.447 -4.640 12.427 1.00 92.25 130 SER A N 1
ATOM 1082 C CA . SER A 1 130 ? 4.937 -5.273 13.659 1.00 92.25 130 SER A CA 1
ATOM 1083 C C . SER A 1 130 ? 4.343 -4.676 14.942 1.00 92.25 130 SER A C 1
ATOM 1085 O O . SER A 1 130 ? 4.349 -5.330 15.984 1.00 92.25 130 SER A O 1
ATOM 1087 N N . CYS A 1 131 ? 3.759 -3.472 14.877 1.00 88.75 131 CYS A N 1
ATOM 1088 C CA . CYS A 1 131 ? 3.085 -2.845 16.012 1.00 88.75 131 CYS A CA 1
ATOM 1089 C C . CYS A 1 131 ? 1.793 -3.570 16.435 1.00 88.75 131 CYS A C 1
ATOM 1091 O O . CYS A 1 131 ? 1.233 -3.244 17.482 1.00 88.75 131 CYS A O 1
ATOM 1093 N N . ARG A 1 132 ? 1.300 -4.532 15.642 1.00 89.06 132 ARG A N 1
ATOM 1094 C CA . ARG A 1 132 ? 0.103 -5.323 15.949 1.00 89.06 132 ARG A CA 1
ATOM 1095 C C . ARG A 1 132 ? 0.376 -6.816 15.848 1.00 89.06 132 ARG A C 1
ATOM 1097 O O . ARG A 1 132 ? 0.737 -7.314 14.786 1.00 89.06 132 ARG A O 1
ATOM 1104 N N . SER A 1 133 ? 0.088 -7.548 16.920 1.00 90.81 133 SER A N 1
ATOM 1105 C CA . SER A 1 133 ? 0.255 -9.006 16.956 1.00 90.81 133 SER A CA 1
ATOM 1106 C C . SER A 1 133 ? -0.628 -9.739 15.944 1.00 90.81 133 SER A C 1
ATOM 1108 O O . SER A 1 133 ? -0.270 -10.816 15.479 1.00 90.81 133 SER A O 1
ATOM 1110 N N . GLU A 1 134 ? -1.767 -9.159 15.550 1.00 90.81 134 GLU A N 1
ATOM 1111 C CA . GLU A 1 134 ? -2.629 -9.745 14.518 1.00 90.81 134 GLU A CA 1
ATOM 1112 C C . GLU A 1 134 ? -1.974 -9.770 13.122 1.00 90.81 134 GLU A C 1
ATOM 1114 O O . GLU A 1 134 ? -2.400 -10.542 12.265 1.00 90.81 134 GLU A O 1
ATOM 1119 N N . MET A 1 135 ? -0.945 -8.945 12.895 1.00 89.69 135 MET A N 1
ATOM 1120 C CA . MET A 1 135 ? -0.261 -8.782 11.607 1.00 89.69 135 MET A CA 1
ATOM 1121 C C . MET A 1 135 ? 1.143 -9.407 11.588 1.00 89.69 135 MET A C 1
ATOM 1123 O O . MET A 1 135 ? 1.842 -9.324 10.576 1.00 89.69 135 MET A O 1
ATOM 1127 N N . THR A 1 136 ? 1.569 -10.043 12.682 1.00 88.25 136 THR A N 1
ATOM 1128 C CA . THR A 1 136 ? 2.866 -10.719 12.777 1.00 88.25 136 THR A CA 1
ATOM 1129 C C . THR A 1 136 ? 2.751 -12.202 12.442 1.00 88.25 136 THR A C 1
ATOM 1131 O O . THR A 1 136 ? 1.777 -12.866 12.786 1.00 88.25 136 THR A O 1
ATOM 1134 N N . LEU A 1 137 ? 3.778 -12.752 11.787 1.00 85.25 137 LEU A N 1
ATOM 1135 C CA . LEU A 1 137 ? 3.811 -14.173 11.425 1.00 85.25 137 LEU A CA 1
ATOM 1136 C C . LEU A 1 137 ? 4.000 -15.093 12.644 1.00 85.25 137 LEU A C 1
ATOM 1138 O O . LEU A 1 137 ? 3.469 -16.203 12.668 1.00 85.25 137 LEU A O 1
ATOM 1142 N N . ALA A 1 138 ? 4.776 -14.649 13.635 1.00 79.50 138 ALA A N 1
ATOM 1143 C CA . ALA A 1 138 ? 4.949 -15.374 14.885 1.00 79.50 138 ALA A CA 1
ATOM 1144 C C . ALA A 1 138 ? 3.678 -15.239 15.737 1.00 79.50 138 ALA A C 1
ATOM 1146 O O . ALA A 1 138 ? 3.180 -14.128 15.927 1.00 79.50 138 ALA A O 1
ATOM 1147 N N . LYS A 1 139 ? 3.167 -16.375 16.220 1.00 59.09 139 LYS A N 1
ATOM 1148 C CA . LYS A 1 139 ? 2.126 -16.449 17.250 1.00 59.09 139 LYS A CA 1
ATOM 1149 C C . LYS A 1 139 ? 2.759 -16.739 18.598 1.00 59.09 139 LYS A C 1
ATOM 1151 O O . LYS A 1 139 ? 3.680 -17.587 18.615 1.00 59.09 139 LYS A O 1
#

Radius of gyration: 16.41 Å; chains: 1; bounding box: 40×33×45 Å

Organism: NCBI:txid408170

InterPro domains:
  IPR007781 Alpha-N-acetylglucosaminidase [PTHR12872] (3-138)
  IPR024732 Alpha-N-acetylglucosaminidase, C-terminal [PF12972] (3-138)

pLDDT: mean 93.62, std 6.25, range [59.09, 98.62]